Protein AF-A0A3C8C8B9-F1 (afdb_monomer_lite)

Foldseek 3Di:
DWKFWWAFPPPRDIDIDDDPDDDCDFDFDQDPVVRDTTTIGTDGTACDDPNVPPVPPCPVVDPPPPPCPPDDPVVVVVVVD

Secondary structure (DSSP, 8-state):
--EEEEEETTT--EEEEE-SS---S-EEEEETTTTEEEEEEEEEEESSTTTS-TT-----TT--TT-GGG--THHHHHS--

Radius of gyration: 21.57 Å; chains: 1; bounding box: 36×24×62 Å

Structure (mmCIF, N/CA/C/O backbone):
data_AF-A0A3C8C8B9-F1
#
_entry.id   AF-A0A3C8C8B9-F1
#
loop_
_atom_site.group_PDB
_atom_site.id
_atom_site.type_symbol
_atom_site.label_atom_id
_atom_site.label_alt_id
_atom_site.label_comp_id
_atom_site.label_asym_id
_atom_site.label_entity_id
_atom_site.label_seq_id
_atom_site.pdbx_PDB_ins_code
_atom_site.Cartn_x
_atom_site.Cartn_y
_atom_site.Cartn_z
_atom_site.occupancy
_atom_site.B_iso_or_equiv
_atom_site.auth_seq_id
_atom_site.auth_comp_id
_atom_site.auth_asym_id
_atom_site.auth_atom_id
_atom_site.pdbx_PDB_model_num
ATOM 1 N N . MET A 1 1 ? 8.877 6.154 -12.284 1.00 67.06 1 MET A N 1
ATOM 2 C CA . MET A 1 1 ? 8.638 6.757 -10.958 1.00 67.06 1 MET A CA 1
ATOM 3 C C . MET A 1 1 ? 8.756 5.643 -9.932 1.00 67.06 1 MET A C 1
ATOM 5 O O . MET A 1 1 ? 8.119 4.614 -10.161 1.00 67.06 1 MET A O 1
ATOM 9 N N . PRO A 1 2 ? 9.620 5.774 -8.913 1.00 80.88 2 PRO A N 1
ATOM 10 C CA . PRO A 1 2 ? 9.759 4.749 -7.889 1.00 80.88 2 PRO A CA 1
ATOM 11 C C . PRO A 1 2 ? 8.432 4.543 -7.153 1.00 80.88 2 PRO A C 1
ATOM 13 O O . PRO A 1 2 ? 7.537 5.393 -7.185 1.00 80.88 2 PRO A O 1
ATOM 16 N N . SER A 1 3 ? 8.277 3.373 -6.543 1.00 89.38 3 SER A N 1
ATOM 17 C CA . SER A 1 3 ? 7.129 3.096 -5.690 1.00 89.38 3 SER A CA 1
ATOM 18 C C . SER A 1 3 ? 7.606 2.520 -4.379 1.00 89.38 3 SER A C 1
ATOM 20 O O . SER A 1 3 ? 8.591 1.792 -4.367 1.00 89.38 3 SER A O 1
ATOM 22 N N . PHE A 1 4 ? 6.886 2.806 -3.309 1.00 91.00 4 PHE A N 1
ATOM 23 C CA . PHE A 1 4 ? 7.204 2.324 -1.974 1.00 91.00 4 PHE A CA 1
ATOM 24 C C . PHE A 1 4 ? 5.927 1.801 -1.328 1.00 91.00 4 PHE A C 1
ATOM 26 O O . PHE A 1 4 ? 4.844 2.369 -1.514 1.00 91.00 4 PHE A O 1
ATOM 33 N N . VAL A 1 5 ? 6.042 0.678 -0.630 1.00 91.81 5 VAL A N 1
ATOM 34 C CA . VAL A 1 5 ? 4.932 0.028 0.061 1.00 91.81 5 VAL A CA 1
ATOM 35 C C . VAL A 1 5 ? 5.035 0.342 1.543 1.00 91.81 5 VAL A C 1
ATOM 37 O O . VAL A 1 5 ? 6.081 0.143 2.159 1.00 91.81 5 VAL A O 1
ATOM 40 N N . TYR A 1 6 ? 3.928 0.816 2.101 1.00 93.81 6 TYR A N 1
ATOM 41 C CA . TYR A 1 6 ? 3.800 1.147 3.509 1.00 93.81 6 TYR A CA 1
ATOM 42 C C . TYR A 1 6 ? 2.713 0.293 4.155 1.00 93.81 6 TYR A C 1
ATOM 44 O O . TYR A 1 6 ? 1.658 0.095 3.548 1.00 93.81 6 TYR A O 1
ATOM 52 N N . SER A 1 7 ? 2.922 -0.170 5.385 1.00 94.88 7 SER A N 1
ATOM 53 C CA . SER A 1 7 ? 1.935 -0.944 6.142 1.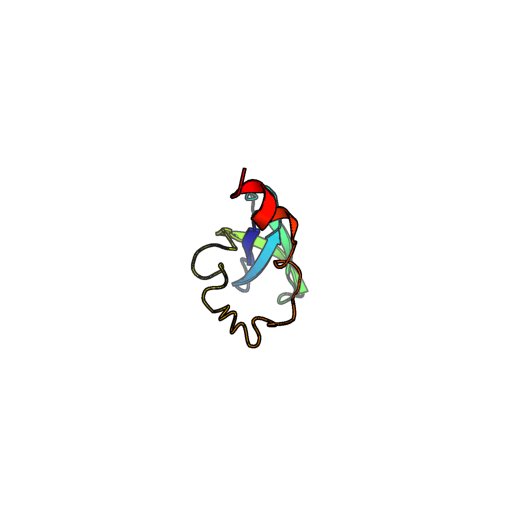00 94.88 7 SER A CA 1
ATOM 54 C C . SER A 1 7 ? 1.317 -0.120 7.265 1.00 94.88 7 SER A C 1
ATOM 56 O O . SER A 1 7 ? 1.979 0.676 7.927 1.00 94.88 7 SER A O 1
ATOM 58 N N . CYS A 1 8 ? 0.019 -0.300 7.494 1.00 96.12 8 CYS A N 1
ATOM 59 C CA . CYS A 1 8 ? -0.655 0.288 8.643 1.00 96.12 8 CYS A CA 1
ATOM 60 C C . CYS A 1 8 ? -0.183 -0.382 9.938 1.00 96.12 8 CYS A C 1
ATOM 62 O O . CYS A 1 8 ? -0.396 -1.584 10.103 1.00 96.12 8 CYS A O 1
ATOM 64 N N . GLU A 1 9 ? 0.295 0.402 10.906 1.00 94.94 9 GLU A N 1
ATOM 65 C CA . GLU A 1 9 ? 0.796 -0.113 12.195 1.00 94.94 9 GLU A CA 1
ATOM 66 C C . GLU A 1 9 ? -0.239 -0.954 12.970 1.00 94.94 9 GLU A C 1
ATOM 68 O O . GLU A 1 9 ? 0.121 -1.840 13.737 1.00 94.94 9 GLU A O 1
ATOM 73 N N . LYS A 1 10 ? -1.542 -0.688 12.786 1.00 95.44 10 LYS A N 1
ATOM 74 C CA . LYS A 1 10 ? -2.617 -1.360 13.541 1.00 95.44 10 LYS A CA 1
ATOM 75 C C . LYS A 1 10 ? -3.134 -2.638 12.882 1.00 95.44 10 LYS A C 1
ATOM 77 O O . LYS A 1 10 ? -3.461 -3.594 13.574 1.00 95.44 10 LYS A O 1
ATOM 82 N N . CYS A 1 11 ? -3.332 -2.620 11.565 1.00 95.88 11 CYS A N 1
ATOM 83 C CA . CYS A 1 11 ? -4.057 -3.685 10.856 1.00 95.88 11 CYS A CA 1
ATOM 84 C C . CYS A 1 11 ? -3.253 -4.342 9.731 1.00 95.88 11 CYS A C 1
ATOM 86 O O . CYS A 1 11 ? -3.817 -5.158 8.994 1.00 95.88 11 CYS A O 1
ATOM 88 N N . SER A 1 12 ? -1.993 -3.928 9.564 1.00 95.06 12 SER A N 1
ATOM 89 C CA . SER A 1 12 ? -1.045 -4.421 8.558 1.00 95.06 12 SER A CA 1
ATOM 90 C C . SER A 1 12 ? -1.545 -4.302 7.116 1.00 95.06 12 SER A C 1
ATOM 92 O O . SER A 1 12 ? -1.071 -5.000 6.227 1.00 95.06 12 SER A O 1
ATOM 94 N N . THR A 1 13 ? -2.525 -3.427 6.861 1.00 94.75 13 THR A N 1
ATOM 95 C CA . THR A 1 13 ? -2.968 -3.137 5.492 1.00 94.75 13 THR A CA 1
ATOM 96 C C . THR A 1 13 ? -1.854 -2.412 4.764 1.00 94.75 13 THR A C 1
ATOM 98 O O . THR A 1 13 ? -1.392 -1.379 5.245 1.00 94.75 13 THR A O 1
ATOM 101 N N . GLU A 1 14 ? -1.462 -2.935 3.611 1.00 93.19 14 GLU A N 1
ATOM 102 C CA . GLU A 1 14 ? -0.434 -2.344 2.767 1.00 93.19 14 GLU A CA 1
ATOM 103 C C . GLU A 1 14 ? -1.036 -1.338 1.783 1.00 93.19 14 GLU A C 1
ATOM 105 O O . GLU A 1 14 ? -2.072 -1.592 1.166 1.00 93.19 14 GLU A O 1
ATOM 110 N N . LEU A 1 15 ? -0.364 -0.204 1.613 1.00 91.62 15 LEU A N 1
ATOM 111 C CA . LEU A 1 15 ? -0.669 0.812 0.614 1.00 91.62 15 LEU A CA 1
ATOM 112 C C . LEU A 1 15 ? 0.593 1.138 -0.182 1.00 91.62 15 LEU A C 1
ATOM 114 O O . LEU A 1 15 ? 1.694 1.195 0.362 1.00 91.62 15 LEU A O 1
ATOM 118 N N . ARG A 1 16 ? 0.427 1.368 -1.486 1.00 90.38 16 ARG A N 1
ATOM 119 C CA . ARG A 1 16 ? 1.525 1.702 -2.395 1.00 90.38 16 ARG A CA 1
ATOM 120 C C . ARG A 1 16 ? 1.487 3.182 -2.748 1.00 90.38 16 ARG A C 1
ATOM 122 O O . ARG A 1 16 ? 0.468 3.672 -3.228 1.00 90.38 16 ARG A O 1
ATOM 129 N N . PHE A 1 17 ? 2.623 3.850 -2.592 1.00 89.12 17 PHE A N 1
ATOM 130 C CA . PHE A 1 17 ? 2.817 5.251 -2.952 1.00 89.12 17 PHE A CA 1
ATOM 131 C C . PHE A 1 17 ? 3.776 5.365 -4.132 1.00 89.12 17 PHE A C 1
ATOM 133 O O . PHE A 1 17 ? 4.823 4.722 -4.153 1.00 89.12 17 PHE A O 1
ATOM 140 N N . LEU A 1 18 ? 3.404 6.175 -5.125 1.00 89.06 18 LEU A N 1
ATOM 141 C CA . LEU A 1 18 ? 4.245 6.518 -6.271 1.00 89.06 18 LEU A CA 1
ATOM 142 C C . LEU A 1 18 ? 4.891 7.876 -5.997 1.00 89.06 18 LEU A C 1
ATOM 144 O O . LEU A 1 18 ? 4.274 8.913 -6.227 1.00 89.06 18 LEU A O 1
ATOM 148 N N . VAL A 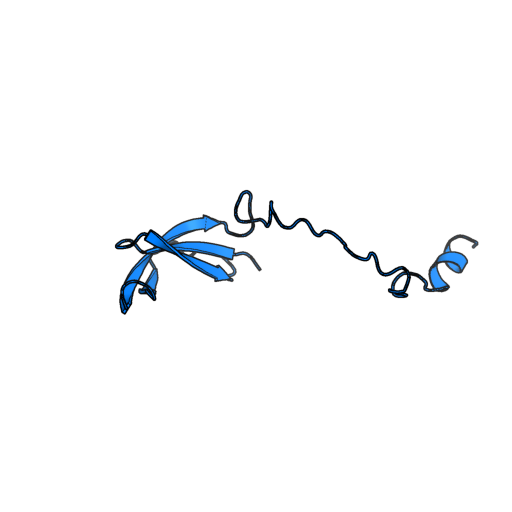1 19 ? 6.111 7.859 -5.469 1.00 86.38 19 VAL A N 1
ATOM 149 C CA . VAL A 1 19 ? 6.850 9.054 -5.034 1.00 86.38 19 VAL A CA 1
ATOM 150 C C . VAL A 1 19 ? 8.306 8.961 -5.482 1.00 86.38 19 VAL A C 1
ATOM 152 O O . VAL A 1 19 ? 8.803 7.877 -5.777 1.00 86.38 19 VAL A O 1
ATOM 155 N N . SER A 1 20 ? 8.991 10.102 -5.568 1.00 85.88 20 SER A N 1
ATOM 156 C CA . SER A 1 20 ? 10.372 10.175 -6.070 1.00 85.88 20 SER A CA 1
ATOM 157 C C . SER A 1 20 ? 11.417 9.590 -5.114 1.00 85.88 20 SER A C 1
ATOM 159 O O . SER A 1 20 ? 12.500 9.231 -5.566 1.00 85.88 20 SER A O 1
ATOM 161 N N . PHE A 1 21 ? 11.106 9.485 -3.821 1.00 87.31 21 PHE A N 1
ATOM 162 C CA . PHE A 1 21 ? 11.982 8.952 -2.776 1.00 87.31 21 PHE A CA 1
ATOM 163 C C . PHE A 1 21 ? 11.144 8.365 -1.631 1.00 87.31 21 PHE A C 1
ATOM 165 O O . PHE A 1 21 ? 9.969 8.711 -1.491 1.00 87.31 21 PHE A O 1
ATOM 172 N N . ALA A 1 22 ? 11.738 7.472 -0.837 1.00 86.56 22 ALA A N 1
ATOM 173 C CA . ALA A 1 22 ? 11.088 6.915 0.342 1.00 86.56 22 ALA A CA 1
ATOM 174 C C . ALA A 1 22 ? 10.866 8.021 1.379 1.00 86.56 22 ALA A C 1
ATOM 176 O O . ALA A 1 22 ? 11.767 8.795 1.682 1.00 86.56 22 ALA A O 1
ATOM 177 N N . LEU A 1 23 ? 9.656 8.102 1.915 1.00 86.56 23 LEU A N 1
ATOM 178 C CA . LEU A 1 23 ? 9.373 8.929 3.081 1.00 86.56 23 LEU A CA 1
ATOM 179 C C . LEU A 1 23 ? 9.926 8.203 4.313 1.00 86.56 23 LEU A C 1
ATOM 181 O O . LEU A 1 23 ? 9.438 7.118 4.631 1.00 86.56 23 LEU A O 1
ATOM 185 N N . ASP A 1 24 ? 10.940 8.799 4.947 1.00 73.62 24 ASP A N 1
ATOM 186 C CA . ASP A 1 24 ? 11.647 8.253 6.118 1.00 73.62 24 ASP A CA 1
ATOM 187 C C . ASP A 1 24 ? 10.797 8.276 7.402 1.00 73.62 24 ASP A C 1
ATOM 189 O O . ASP A 1 24 ? 11.046 7.518 8.337 1.00 73.62 24 ASP A O 1
ATOM 193 N N . GLU A 1 25 ? 9.776 9.135 7.458 1.00 81.25 25 GLU A N 1
ATOM 194 C CA . GLU A 1 25 ? 8.881 9.263 8.609 1.00 81.25 25 GLU A CA 1
ATOM 195 C C . GLU A 1 25 ? 7.587 8.457 8.435 1.00 81.25 25 GLU A C 1
ATOM 197 O O . GLU A 1 25 ? 7.063 8.296 7.328 1.00 81.25 25 GLU A O 1
ATOM 202 N N . ASN A 1 26 ? 7.015 8.006 9.560 1.00 84.75 26 ASN A N 1
ATOM 203 C CA . ASN A 1 26 ? 5.717 7.333 9.571 1.00 84.75 26 ASN A CA 1
ATOM 204 C C . ASN A 1 26 ? 4.635 8.283 9.044 1.00 84.75 26 ASN A C 1
ATOM 206 O O . ASN A 1 26 ? 4.227 9.236 9.715 1.00 84.75 26 ASN A O 1
ATOM 210 N N . ILE A 1 27 ? 4.117 7.986 7.856 1.00 90.94 27 ILE A N 1
ATOM 211 C CA . ILE A 1 27 ? 3.070 8.781 7.223 1.00 90.94 27 ILE A CA 1
ATOM 212 C C . ILE A 1 27 ? 1.729 8.560 7.922 1.00 90.94 27 ILE A C 1
ATOM 214 O O . ILE A 1 27 ? 1.297 7.431 8.150 1.00 90.94 27 ILE A O 1
ATOM 218 N N . SER A 1 28 ? 1.048 9.652 8.265 1.00 94.06 28 SER A N 1
ATOM 219 C CA . SER A 1 28 ? -0.274 9.609 8.898 1.00 94.06 28 SER A CA 1
ATOM 220 C C . SER A 1 28 ? -1.360 9.865 7.862 1.00 94.06 28 SER A C 1
ATOM 222 O O . SER A 1 28 ? -1.540 10.991 7.406 1.00 94.06 28 SER A O 1
ATOM 224 N N . ILE A 1 29 ? -2.082 8.814 7.482 1.00 93.38 29 ILE A N 1
ATOM 225 C CA . ILE A 1 29 ? -3.088 8.847 6.414 1.00 93.38 29 ILE A CA 1
ATOM 226 C C . ILE A 1 29 ? -4.312 8.010 6.781 1.00 93.38 29 ILE A C 1
ATOM 228 O O . ILE A 1 29 ? -4.279 7.181 7.693 1.00 93.38 29 ILE A O 1
ATOM 232 N N . HIS A 1 30 ? -5.413 8.210 6.058 1.00 95.44 30 HIS A N 1
ATOM 233 C CA . HIS A 1 30 ? -6.620 7.418 6.250 1.00 95.44 30 HIS A CA 1
ATOM 234 C C . HIS A 1 30 ? -6.389 5.952 5.857 1.00 95.44 30 HIS A C 1
ATOM 236 O O . HIS A 1 30 ? -6.094 5.639 4.702 1.00 95.44 30 HIS A O 1
ATOM 242 N N . CYS A 1 31 ? -6.557 5.038 6.812 1.00 95.88 31 CYS A N 1
ATOM 243 C CA . CYS A 1 31 ? -6.500 3.609 6.552 1.00 95.88 31 CYS A CA 1
ATOM 244 C C . CYS A 1 31 ? -7.886 3.107 6.110 1.00 95.88 31 CYS A C 1
ATOM 246 O O . CYS A 1 31 ? -8.823 3.168 6.906 1.00 95.88 31 CYS A O 1
ATOM 248 N N . PRO A 1 32 ? -8.036 2.535 4.901 1.00 94.62 32 PRO A N 1
ATOM 249 C CA . PRO A 1 32 ? -9.337 2.087 4.399 1.00 94.62 32 PRO A CA 1
ATOM 250 C C . PRO A 1 32 ? -9.927 0.919 5.202 1.00 94.62 32 PRO A C 1
ATOM 252 O O . PRO A 1 32 ? -11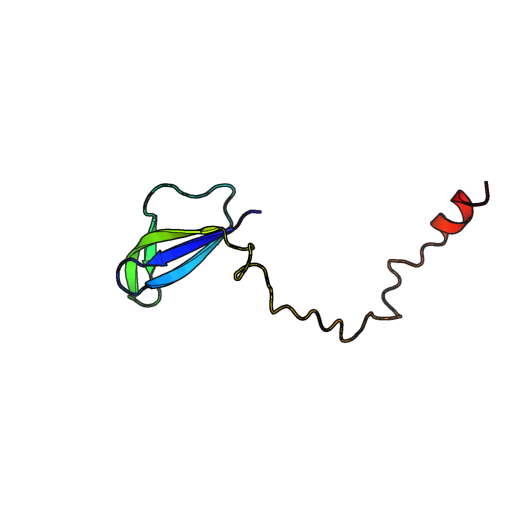.141 0.769 5.258 1.00 94.62 32 PRO A O 1
ATOM 255 N N . LYS A 1 33 ? -9.083 0.103 5.849 1.00 95.88 33 LYS A N 1
ATOM 256 C CA . LYS A 1 33 ? -9.529 -1.037 6.664 1.00 95.88 33 LYS A CA 1
ATOM 257 C C . LYS A 1 33 ? -9.900 -0.634 8.093 1.00 95.88 33 LYS A C 1
ATOM 259 O O . LYS A 1 33 ? -10.835 -1.189 8.653 1.00 95.88 33 LYS A O 1
ATOM 264 N N . CYS A 1 34 ? -9.173 0.318 8.684 1.00 94.12 34 CYS A N 1
ATOM 265 C CA . CYS A 1 34 ? -9.498 0.843 10.015 1.00 94.12 34 CYS A CA 1
ATOM 266 C C . CYS A 1 34 ? -10.593 1.916 9.983 1.00 94.12 34 CYS A C 1
ATOM 268 O O . CYS A 1 34 ? -11.166 2.192 11.029 1.00 94.12 34 CYS A O 1
ATOM 270 N N . ASN A 1 35 ? -10.837 2.533 8.821 1.00 95.69 35 ASN A N 1
ATOM 271 C CA . ASN A 1 35 ? -11.710 3.695 8.646 1.00 95.69 35 ASN A CA 1
ATOM 272 C C . ASN A 1 35 ? -11.357 4.881 9.569 1.00 95.69 35 ASN A C 1
ATOM 274 O O . ASN A 1 35 ? -12.222 5.577 10.091 1.00 95.69 35 ASN A O 1
ATOM 278 N N . GLU A 1 36 ? -10.060 5.069 9.812 1.00 95.94 36 GLU A N 1
ATOM 279 C CA . GLU A 1 36 ? -9.501 6.099 10.688 1.00 95.94 36 GLU A CA 1
ATOM 280 C C . GLU A 1 36 ? -8.132 6.531 10.150 1.00 95.94 36 GLU A C 1
ATOM 282 O O . GLU A 1 36 ? -7.463 5.775 9.435 1.00 95.94 36 GLU A O 1
ATOM 287 N N . VAL A 1 3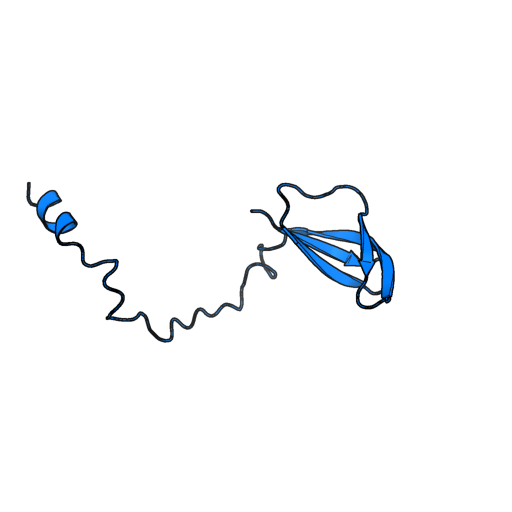7 ? -7.667 7.719 10.547 1.00 95.81 37 VAL A N 1
ATOM 288 C CA . VAL A 1 37 ? -6.279 8.136 10.306 1.00 95.81 37 VAL A CA 1
ATOM 289 C C . VAL A 1 37 ? -5.344 7.281 11.159 1.00 95.81 37 VAL A C 1
ATOM 291 O O . VAL A 1 37 ? -5.495 7.189 12.382 1.00 95.81 37 VAL A O 1
ATOM 294 N N . LYS A 1 38 ? -4.386 6.624 10.505 1.00 95.69 38 LYS A N 1
ATOM 295 C CA . LYS A 1 38 ? -3.372 5.778 11.136 1.00 95.69 38 LYS A CA 1
ATOM 296 C C . LYS A 1 38 ? -1.996 6.095 10.585 1.00 95.69 38 LYS A C 1
ATOM 298 O O . LYS A 1 38 ? -1.857 6.638 9.493 1.00 95.69 38 LYS A O 1
ATOM 303 N N . LYS A 1 39 ? -0.992 5.714 11.367 1.00 95.31 39 LYS A N 1
ATOM 304 C CA . LYS A 1 39 ? 0.400 5.725 10.948 1.00 95.31 39 LYS A CA 1
ATOM 305 C C . LYS A 1 39 ? 0.685 4.526 10.055 1.00 95.31 39 LYS A C 1
ATOM 307 O O . LYS A 1 39 ? 0.169 3.424 10.281 1.00 95.31 39 LYS A O 1
ATOM 312 N N . PHE A 1 40 ? 1.488 4.785 9.042 1.00 95.44 40 PHE A N 1
ATOM 313 C CA . PHE A 1 40 ? 1.945 3.824 8.065 1.00 95.44 40 PHE A CA 1
ATOM 314 C C . PHE A 1 40 ? 3.473 3.849 8.034 1.00 95.44 40 PHE A C 1
ATOM 316 O O . PHE A 1 40 ? 4.069 4.919 7.912 1.00 95.44 40 PHE A O 1
ATOM 323 N N . GLN A 1 41 ? 4.090 2.680 8.175 1.00 94.62 41 GLN A N 1
ATOM 324 C CA . GLN A 1 41 ? 5.544 2.507 8.193 1.00 94.62 41 GLN A CA 1
ATOM 325 C C . GLN A 1 41 ? 6.016 1.977 6.847 1.00 94.62 41 GLN A C 1
ATOM 327 O O . GLN A 1 41 ? 5.306 1.192 6.217 1.00 94.62 41 GLN A O 1
ATOM 332 N N . MET A 1 42 ? 7.184 2.424 6.386 1.00 92.56 42 MET A N 1
ATOM 333 C CA . MET A 1 42 ? 7.765 1.917 5.146 1.00 92.56 42 MET A CA 1
ATOM 334 C C . MET A 1 42 ? 8.189 0.461 5.354 1.00 92.56 42 MET A C 1
ATOM 336 O O . MET A 1 42 ? 8.997 0.169 6.226 1.00 92.56 42 MET A O 1
ATOM 340 N N . GLU A 1 43 ? 7.643 -0.445 4.548 1.00 91.44 43 GLU A N 1
ATOM 341 C CA . GLU A 1 43 ? 7.995 -1.868 4.605 1.00 91.44 43 GLU A CA 1
ATOM 342 C C . GLU A 1 43 ? 9.076 -2.214 3.590 1.00 91.44 43 GLU A C 1
ATOM 344 O O . GLU A 1 43 ? 10.012 -2.958 3.875 1.00 91.44 43 GLU A O 1
ATOM 349 N N . ARG A 1 44 ? 8.903 -1.728 2.356 1.00 90.06 44 ARG A N 1
ATOM 350 C CA . ARG A 1 44 ? 9.756 -2.101 1.228 1.00 90.06 44 ARG A CA 1
ATOM 351 C C . ARG A 1 44 ? 9.625 -1.141 0.060 1.00 90.06 44 ARG A C 1
ATOM 353 O O . ARG A 1 44 ? 8.598 -0.484 -0.132 1.00 90.06 44 ARG A O 1
ATOM 360 N N . GLU A 1 45 ? 10.657 -1.124 -0.771 1.00 88.88 45 GLU A N 1
ATOM 361 C CA . GLU A 1 45 ? 10.534 -0.613 -2.129 1.00 88.88 45 GLU A CA 1
ATOM 362 C C . GLU A 1 45 ? 9.505 -1.464 -2.881 1.00 88.88 45 GLU A C 1
ATOM 364 O O . GLU A 1 45 ? 9.533 -2.693 -2.843 1.00 88.88 45 GLU A O 1
ATOM 369 N N . GLY A 1 46 ? 8.555 -0.810 -3.535 1.00 83.50 46 GLY A N 1
ATOM 370 C CA . GLY A 1 46 ? 7.634 -1.459 -4.454 1.00 83.50 46 GLY A CA 1
ATOM 371 C C . GLY A 1 46 ? 8.228 -1.503 -5.860 1.00 83.50 46 GLY A C 1
ATOM 372 O O . GLY A 1 46 ? 9.168 -0.781 -6.180 1.00 83.50 46 GLY A O 1
ATOM 373 N N . ASN A 1 47 ? 7.634 -2.306 -6.743 1.00 75.81 47 ASN A N 1
ATOM 374 C CA . ASN A 1 47 ? 8.181 -2.579 -8.077 1.00 75.81 47 ASN A CA 1
ATOM 375 C C . ASN A 1 47 ? 9.593 -3.206 -8.033 1.00 75.81 47 ASN A C 1
ATOM 377 O O . ASN A 1 47 ? 10.358 -3.066 -8.980 1.00 75.81 47 ASN A O 1
ATOM 381 N N . VAL A 1 48 ? 9.928 -3.943 -6.972 1.00 73.88 48 VAL A N 1
ATOM 382 C CA . VAL A 1 48 ? 11.106 -4.826 -6.917 1.00 73.88 48 VAL A CA 1
ATOM 383 C C . VAL A 1 48 ? 10.687 -6.224 -6.454 1.00 73.88 48 VAL A C 1
ATOM 385 O O . VAL A 1 48 ? 9.673 -6.388 -5.773 1.00 73.88 48 VAL A O 1
ATOM 388 N N . GLY A 1 49 ? 11.421 -7.262 -6.866 1.00 72.81 49 GLY A N 1
ATOM 389 C CA . GLY A 1 49 ? 11.209 -8.649 -6.424 1.00 72.81 49 GLY A CA 1
ATOM 390 C C . GLY A 1 49 ? 9.756 -9.150 -6.516 1.00 72.81 49 GLY A C 1
ATOM 391 O O . GLY A 1 49 ? 9.230 -9.378 -7.605 1.00 72.81 49 GLY A O 1
ATOM 392 N N . LYS A 1 50 ? 9.112 -9.349 -5.355 1.00 67.06 50 LYS A N 1
ATOM 393 C CA . LYS A 1 50 ? 7.717 -9.828 -5.247 1.00 67.06 50 LYS A CA 1
ATOM 394 C C . LYS A 1 50 ? 6.679 -8.775 -5.662 1.00 67.06 50 LYS A C 1
ATOM 396 O O . LYS A 1 50 ? 5.613 -9.147 -6.142 1.00 67.06 50 LYS A O 1
ATOM 401 N N . ASP A 1 51 ? 6.986 -7.484 -5.518 1.00 69.38 51 ASP A N 1
ATOM 402 C CA . ASP A 1 51 ? 6.118 -6.387 -5.976 1.00 69.38 51 ASP A CA 1
ATOM 403 C C . ASP A 1 51 ? 6.346 -6.031 -7.443 1.00 69.38 51 ASP A C 1
ATOM 405 O O . ASP A 1 51 ? 5.458 -5.469 -8.092 1.00 69.38 51 ASP A O 1
ATOM 409 N N . TRP A 1 52 ? 7.536 -6.347 -7.966 1.00 66.94 52 TRP A N 1
ATOM 410 C CA . TRP A 1 52 ? 7.825 -6.342 -9.394 1.00 66.94 52 TRP A CA 1
ATOM 411 C C . TRP A 1 52 ? 7.136 -7.532 -10.024 1.00 66.94 52 TRP A C 1
ATOM 413 O O . TRP A 1 52 ? 7.778 -8.554 -10.213 1.00 66.94 52 TRP A O 1
ATOM 423 N N . CYS A 1 53 ? 5.833 -7.412 -10.285 1.00 60.16 53 CYS A N 1
ATOM 424 C CA . CYS A 1 53 ? 5.101 -8.130 -11.328 1.00 60.16 53 CYS A CA 1
ATOM 425 C C . CYS A 1 53 ? 5.655 -9.520 -11.715 1.00 60.16 53 CYS A C 1
ATOM 427 O O . CYS A 1 53 ? 5.723 -9.858 -12.893 1.00 60.16 53 CYS A O 1
ATOM 429 N N . SER A 1 54 ? 6.020 -10.359 -10.741 1.00 51.94 54 SER A N 1
ATOM 430 C CA . SER A 1 54 ? 6.718 -11.630 -10.983 1.00 51.94 54 SER A CA 1
ATOM 431 C C . SER A 1 54 ? 5.731 -12.685 -11.485 1.00 51.94 54 SER A C 1
ATOM 433 O O . SER A 1 54 ? 6.120 -13.699 -12.050 1.00 51.94 54 SER A O 1
ATOM 435 N N . ASN A 1 55 ? 4.439 -12.368 -11.360 1.00 49.78 55 ASN A N 1
ATOM 436 C CA . ASN A 1 55 ? 3.300 -13.062 -11.940 1.00 49.78 55 ASN A CA 1
ATOM 437 C C . ASN A 1 55 ? 2.629 -12.298 -13.080 1.00 49.78 55 ASN A C 1
ATOM 439 O O . ASN A 1 55 ? 1.586 -12.747 -13.562 1.00 49.78 55 ASN A O 1
ATOM 443 N N . VAL A 1 56 ? 3.207 -11.198 -13.580 1.00 51.09 56 VAL A N 1
ATOM 444 C CA . VAL A 1 56 ? 2.822 -10.736 -14.915 1.00 51.09 56 VAL A CA 1
ATOM 445 C C . VAL A 1 56 ? 3.494 -11.690 -15.887 1.00 51.09 56 VAL A C 1
ATOM 447 O O . VAL A 1 56 ? 4.470 -11.393 -16.567 1.00 51.09 56 VAL A O 1
ATOM 450 N N . SER A 1 57 ? 2.897 -12.877 -15.977 1.00 48.19 57 SER A N 1
ATOM 451 C CA . SER A 1 57 ? 2.774 -13.544 -17.247 1.00 48.19 57 SER A CA 1
ATOM 452 C C . SER A 1 57 ? 2.087 -12.524 -18.143 1.00 48.19 57 SER A C 1
ATOM 454 O O . SER A 1 57 ? 0.860 -12.515 -18.263 1.00 48.19 57 SER A O 1
ATOM 456 N N . ILE A 1 58 ? 2.872 -11.661 -18.793 1.00 52.81 58 ILE A N 1
ATOM 457 C CA . ILE A 1 58 ? 2.492 -11.144 -20.093 1.00 52.81 58 ILE A CA 1
ATOM 458 C C . ILE A 1 58 ? 2.453 -12.414 -20.936 1.00 52.81 58 ILE A C 1
ATOM 460 O O . ILE A 1 58 ? 3.380 -12.743 -21.673 1.00 52.81 58 ILE A O 1
ATOM 464 N N . LYS A 1 59 ? 1.375 -13.195 -20.786 1.00 48.19 59 LYS A N 1
ATOM 465 C CA . LYS A 1 59 ? 0.899 -14.042 -21.850 1.00 48.19 59 LYS A CA 1
ATOM 466 C C . LYS A 1 59 ? 0.553 -12.995 -22.872 1.00 48.19 59 LYS A C 1
ATOM 468 O O . LYS A 1 59 ? -0.519 -12.396 -22.816 1.00 48.19 59 LYS A O 1
ATOM 473 N N . ASN A 1 60 ? 1.532 -12.697 -23.710 1.00 46.56 60 ASN A N 1
ATOM 474 C CA . ASN A 1 60 ? 1.383 -11.935 -24.917 1.00 46.56 60 ASN A CA 1
ATOM 475 C C . ASN A 1 60 ? 0.429 -12.791 -25.756 1.00 46.56 60 ASN A C 1
ATOM 477 O O . ASN A 1 60 ? 0.850 -13.562 -26.609 1.00 46.56 60 ASN A O 1
ATOM 481 N N . LYS A 1 61 ? -0.860 -12.809 -25.380 1.00 49.53 61 LYS A N 1
ATOM 482 C CA . LYS A 1 61 ? -1.856 -13.720 -25.944 1.00 49.53 61 LYS A CA 1
ATOM 483 C C . LYS A 1 61 ? -2.130 -13.352 -27.389 1.00 49.53 61 LYS A C 1
ATOM 485 O O . LYS A 1 61 ? -2.753 -14.147 -28.075 1.00 49.53 61 LYS A O 1
ATOM 490 N N . ARG A 1 62 ? -1.609 -12.209 -27.840 1.00 49.97 62 ARG A N 1
ATOM 491 C CA . ARG A 1 62 ? -1.237 -11.910 -29.214 1.00 49.97 62 ARG A CA 1
ATOM 492 C C . ARG A 1 62 ? -0.030 -10.970 -29.150 1.00 49.97 62 ARG A C 1
ATOM 494 O O . ARG A 1 62 ? -0.213 -9.805 -28.819 1.00 49.97 62 ARG A O 1
ATOM 501 N N . ARG A 1 63 ? 1.178 -11.427 -29.519 1.00 53.66 63 ARG A N 1
ATOM 502 C CA . ARG A 1 63 ? 1.987 -10.553 -30.383 1.00 53.66 63 ARG A CA 1
ATOM 503 C C . ARG A 1 63 ? 1.058 -10.321 -31.560 1.00 53.66 63 ARG A C 1
ATOM 505 O O . ARG A 1 63 ? 0.734 -11.276 -32.258 1.00 53.66 63 ARG A O 1
ATOM 512 N N . ARG A 1 64 ? 0.444 -9.143 -31.633 1.00 53.06 64 ARG A N 1
ATOM 513 C CA . ARG A 1 64 ? -0.437 -8.846 -32.744 1.00 53.06 64 ARG A CA 1
ATOM 514 C C . ARG A 1 64 ? 0.503 -8.818 -33.936 1.00 53.06 64 ARG A C 1
ATOM 516 O O . ARG A 1 64 ? 1.297 -7.895 -34.066 1.00 53.06 64 ARG A O 1
ATOM 523 N N . ASP A 1 65 ? 0.443 -9.843 -34.773 1.00 51.78 65 ASP A N 1
ATOM 524 C CA . ASP A 1 65 ? 1.132 -9.834 -36.063 1.00 51.78 65 ASP A CA 1
ATOM 525 C C . ASP A 1 65 ? 0.719 -8.591 -36.899 1.00 51.78 65 ASP A C 1
ATOM 527 O O . ASP A 1 65 ? 1.392 -8.234 -37.863 1.00 51.78 65 ASP A O 1
ATOM 531 N N . GLU A 1 66 ? -0.344 -7.884 -36.478 1.00 50.38 66 GLU A N 1
ATOM 532 C CA . GLU A 1 66 ? -0.836 -6.602 -36.998 1.00 50.38 66 GLU A CA 1
ATOM 533 C C . GLU A 1 66 ? -0.382 -5.329 -36.245 1.00 50.38 66 GLU A C 1
ATOM 535 O O . GLU A 1 66 ? -0.800 -4.241 -36.639 1.00 50.38 66 GLU A O 1
ATOM 540 N N . ASP A 1 67 ? 0.443 -5.382 -35.190 1.00 49.69 67 ASP A N 1
ATOM 541 C CA . ASP A 1 67 ? 1.006 -4.149 -34.604 1.00 49.69 67 ASP A CA 1
ATOM 542 C C . ASP A 1 67 ? 2.136 -3.641 -35.518 1.00 49.69 67 ASP A C 1
ATOM 544 O O . ASP A 1 67 ? 3.329 -3.836 -35.275 1.00 49.69 67 ASP A O 1
ATOM 548 N N . GLY A 1 68 ? 1.741 -2.985 -36.614 1.00 54.62 68 GLY A N 1
ATOM 549 C CA . GLY A 1 68 ? 2.581 -2.398 -37.668 1.00 54.62 68 GLY A CA 1
ATOM 550 C C . GLY A 1 68 ? 3.559 -1.302 -37.219 1.00 54.62 68 GLY A C 1
ATOM 551 O O . GLY A 1 68 ? 4.106 -0.590 -38.053 1.00 54.62 68 GLY A O 1
ATOM 552 N N . LEU A 1 69 ? 3.827 -1.176 -35.920 1.00 51.78 69 LEU A N 1
ATOM 553 C CA . LEU A 1 69 ? 4.775 -0.229 -35.326 1.00 51.78 69 LEU A CA 1
ATOM 554 C C . LEU A 1 69 ? 6.252 -0.622 -35.517 1.00 51.78 69 LEU A C 1
ATOM 556 O O . LEU A 1 69 ? 7.130 0.186 -35.234 1.00 51.78 69 LEU A O 1
ATOM 560 N N . TYR A 1 70 ? 6.537 -1.829 -36.020 1.00 46.25 70 TYR A N 1
ATOM 561 C CA . TYR A 1 70 ? 7.900 -2.297 -36.333 1.00 46.25 70 TYR A CA 1
ATOM 562 C C . TYR A 1 70 ? 8.148 -2.590 -37.821 1.00 46.25 70 TYR A C 1
ATOM 564 O O . TYR A 1 70 ? 9.192 -3.134 -38.174 1.00 46.25 70 TYR A O 1
ATOM 572 N N . LYS A 1 71 ? 7.220 -2.211 -38.708 1.00 50.53 71 LYS A N 1
ATOM 573 C CA . LYS A 1 71 ? 7.424 -2.243 -40.164 1.00 50.53 71 LYS A CA 1
ATOM 574 C C . LYS A 1 71 ? 7.456 -0.818 -40.709 1.00 50.53 71 LYS A C 1
ATOM 576 O O . LYS A 1 71 ? 6.541 -0.392 -41.404 1.00 50.53 71 LYS A O 1
ATOM 581 N N . SER A 1 72 ? 8.500 -0.063 -40.375 1.00 51.38 72 SER A N 1
ATOM 582 C CA . SER A 1 72 ? 8.831 1.147 -41.128 1.00 51.38 72 SER A CA 1
ATOM 583 C C . SER A 1 72 ? 9.848 0.792 -42.229 1.00 51.38 72 SER A C 1
ATOM 585 O O . SER A 1 72 ? 10.869 0.170 -41.929 1.00 51.38 72 SER A O 1
ATOM 587 N N . PRO A 1 73 ? 9.626 1.193 -43.497 1.00 52.62 73 PRO A N 1
ATOM 588 C CA . PRO A 1 73 ? 10.571 0.958 -44.601 1.00 52.62 73 PRO A CA 1
ATOM 589 C C . PRO A 1 73 ? 11.926 1.667 -44.421 1.00 52.62 73 PRO A C 1
ATOM 591 O O . PRO A 1 73 ? 12.876 1.414 -45.153 1.00 52.62 73 PRO A O 1
ATOM 594 N N . ALA A 1 74 ? 12.030 2.576 -43.448 1.00 51.47 74 ALA A N 1
ATOM 595 C CA . ALA A 1 74 ? 13.198 3.427 -43.255 1.00 51.47 74 ALA A CA 1
ATOM 596 C C . ALA A 1 74 ? 14.439 2.680 -42.732 1.00 51.47 74 ALA A C 1
ATOM 598 O O . ALA A 1 74 ? 15.543 3.207 -42.831 1.00 51.47 74 ALA A O 1
ATOM 599 N N . ARG A 1 75 ? 14.296 1.466 -42.176 1.00 46.41 75 ARG A N 1
ATOM 600 C CA . ARG A 1 75 ? 15.446 0.719 -41.633 1.00 46.41 75 ARG A CA 1
ATOM 601 C C . ARG A 1 75 ? 16.206 -0.093 -42.686 1.00 46.41 75 ARG A C 1
ATOM 603 O O . ARG A 1 75 ? 17.390 -0.346 -42.493 1.00 46.41 75 ARG A O 1
ATOM 610 N N . GLU A 1 76 ? 15.568 -0.462 -43.797 1.00 46.69 76 GLU A N 1
ATOM 611 C CA . GLU A 1 76 ? 16.238 -1.209 -44.875 1.00 46.69 76 GLU A CA 1
ATOM 612 C C . GLU A 1 76 ? 17.086 -0.313 -45.788 1.00 46.69 76 GLU A C 1
ATOM 614 O O . GLU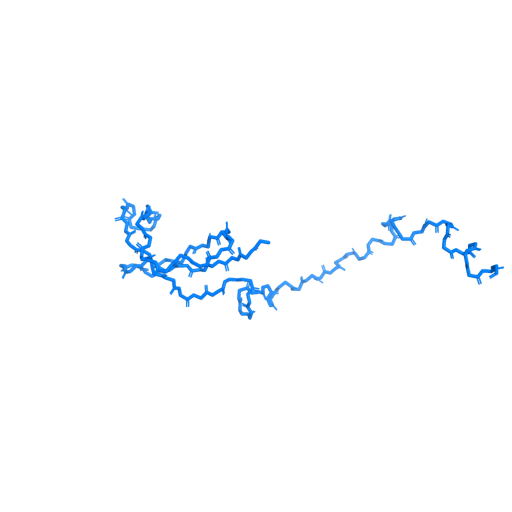 A 1 76 ? 18.085 -0.782 -46.320 1.00 46.69 76 GLU A O 1
ATOM 619 N N . GLN A 1 77 ? 16.785 0.987 -45.911 1.00 51.12 77 GLN A N 1
ATOM 620 C CA . GLN A 1 77 ? 17.620 1.898 -46.713 1.00 51.12 77 GLN A CA 1
ATOM 621 C C . GLN A 1 77 ? 18.940 2.292 -46.029 1.00 51.12 77 GLN A C 1
ATOM 623 O O . GLN A 1 77 ? 19.911 2.592 -46.715 1.00 51.12 77 GLN A O 1
ATOM 628 N N . VAL A 1 78 ? 19.013 2.252 -44.694 1.00 52.03 78 VAL A N 1
ATOM 629 C CA . VAL A 1 78 ? 20.219 2.672 -43.948 1.00 52.03 78 VAL A CA 1
ATOM 630 C C . VAL A 1 78 ? 21.276 1.564 -43.860 1.00 52.03 78 VAL A C 1
ATOM 632 O O . VAL A 1 78 ? 22.448 1.855 -43.667 1.00 52.03 78 VAL A O 1
ATOM 635 N N . LEU A 1 79 ? 20.892 0.295 -44.020 1.00 48.00 79 LEU A N 1
ATOM 636 C CA . LEU A 1 79 ? 21.828 -0.841 -43.986 1.00 48.00 79 LEU A CA 1
ATOM 637 C C . LEU A 1 79 ? 22.349 -1.248 -45.373 1.00 48.00 79 LEU A C 1
ATOM 639 O O . LEU A 1 79 ? 23.184 -2.144 -45.464 1.00 48.00 79 LEU A O 1
ATOM 643 N N . ALA A 1 80 ? 21.847 -0.612 -46.433 1.00 49.34 80 ALA A N 1
ATOM 644 C CA . ALA A 1 80 ? 22.252 -0.853 -47.816 1.00 49.34 80 ALA A CA 1
ATOM 645 C C . ALA A 1 80 ? 23.024 0.331 -48.441 1.00 49.34 80 ALA A C 1
ATOM 647 O O . ALA A 1 80 ? 23.195 0.348 -49.659 1.00 49.34 80 ALA A O 1
ATOM 648 N N . SER A 1 81 ? 23.463 1.311 -47.634 1.00 43.62 81 SER A N 1
ATOM 649 C CA . SER A 1 81 ? 24.367 2.403 -48.050 1.00 43.62 81 SER A CA 1
ATOM 650 C C . SER A 1 81 ? 25.778 2.193 -47.517 1.00 43.62 81 SER A C 1
ATOM 652 O O . SER A 1 81 ? 25.892 1.778 -46.342 1.00 43.62 81 SER A O 1
#

pLDDT: mean 74.87, std 19.59, range [43.62, 96.12]

Sequence (81 aa):
MPSFVYSCEKCSTELRFLVSFALDENISIHCPKCN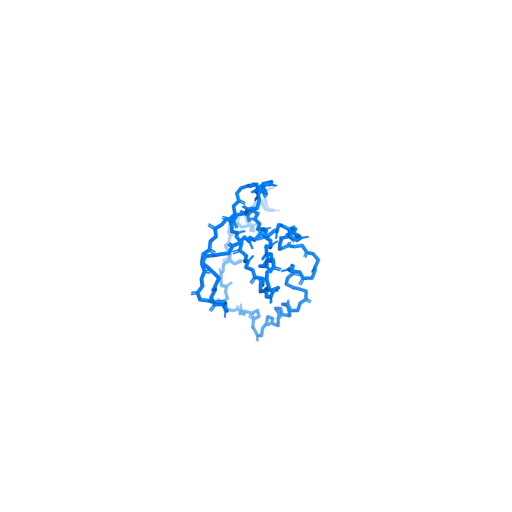EVKKFQMEREGNVGKDWCSNVSIKNKRRRDEDGLYKSPAREQVLAS